Protein AF-A0A0M3IHF4-F1 (afdb_monomer_lite)

Sequence (79 aa):
MHEKNGDDSNMEPTCSESFPRIDAQNTHWIRLFVEYMLKNKPCILSASITNTWPSRQKWAKRTNNSEEINLDLISNKYG

Foldseek 3Di:
DDDDPPPPPPPPPPPPDDAAEDAPVPDDPVCCCVVPVVVVGDHHYDCVVCPPPPVLCQQWPDDPDDTHGPVVSCVVPPD

pLDDT: mean 80.03, std 16.29, range [43.09, 97.44]

Secondary structure (DSSP, 8-state):
-----------------PPPEE-TTTS-HHHHIIIIITTT---EE-GGGGTT-HHHHHHEEEETTEEEE-HHHHHHHH-

Radius of gyration: 22.5 Å; chains: 1; bounding box: 71×32×38 Å

Structure (mmCIF, N/CA/C/O backbone):
data_AF-A0A0M3IHF4-F1
#
_entry.id   AF-A0A0M3IHF4-F1
#
loop_
_atom_site.group_PDB
_atom_site.id
_atom_site.type_symbol
_atom_site.label_atom_id
_atom_site.label_alt_id
_atom_site.label_comp_id
_atom_site.label_asym_id
_atom_site.label_entity_id
_atom_site.label_seq_id
_atom_site.pdbx_PDB_ins_code
_atom_site.Cartn_x
_atom_site.Cartn_y
_atom_site.Cartn_z
_atom_site.occupancy
_atom_site.B_iso_or_equiv
_atom_site.auth_seq_id
_atom_site.auth_comp_id
_atom_site.auth_asym_id
_atom_site.auth_atom_id
_atom_site.pdbx_PDB_model_num
ATOM 1 N N . MET A 1 1 ? -58.413 -17.663 -6.366 1.00 43.09 1 MET A N 1
ATOM 2 C CA . MET A 1 1 ? -57.103 -18.278 -6.654 1.00 43.09 1 MET A CA 1
ATOM 3 C C . MET A 1 1 ? -56.051 -17.257 -6.274 1.00 43.09 1 MET A C 1
ATOM 5 O O . MET A 1 1 ? -56.182 -16.105 -6.657 1.00 43.09 1 MET A O 1
ATOM 9 N N . HIS A 1 2 ? -55.158 -17.646 -5.369 1.00 43.16 2 HIS A N 1
ATOM 10 C CA . HIS A 1 2 ? -54.051 -16.834 -4.874 1.00 43.16 2 HIS A CA 1
ATOM 11 C C . HIS A 1 2 ? -52.929 -16.858 -5.913 1.00 43.16 2 HIS A C 1
ATOM 13 O O . HIS A 1 2 ? -52.429 -17.941 -6.197 1.00 43.16 2 HIS A O 1
ATOM 19 N N . GLU A 1 3 ? -52.483 -15.701 -6.390 1.00 43.94 3 GLU A N 1
ATOM 20 C CA . GLU A 1 3 ? -51.145 -15.559 -6.968 1.00 43.94 3 GLU A CA 1
ATOM 21 C C . GLU A 1 3 ? -50.422 -14.462 -6.189 1.00 43.94 3 GLU A C 1
ATOM 23 O O . GLU A 1 3 ? -50.745 -13.276 -6.258 1.00 43.94 3 GLU A O 1
ATOM 28 N N . LYS A 1 4 ? -49.505 -14.913 -5.329 1.00 46.72 4 LYS A N 1
ATOM 29 C CA . LYS A 1 4 ? -48.534 -14.075 -4.637 1.00 46.72 4 LYS A CA 1
ATOM 30 C C . LYS A 1 4 ? -47.466 -13.699 -5.660 1.00 46.72 4 LYS A C 1
ATOM 32 O O . LYS A 1 4 ? -46.659 -14.550 -6.018 1.00 46.72 4 LYS A O 1
ATOM 37 N N . ASN A 1 5 ? -47.429 -12.438 -6.073 1.00 45.12 5 ASN A N 1
ATOM 38 C CA . ASN A 1 5 ? -46.240 -11.882 -6.706 1.00 45.12 5 ASN A CA 1
ATOM 39 C C . ASN A 1 5 ? -45.240 -11.568 -5.590 1.00 45.12 5 ASN A C 1
ATOM 41 O O . ASN A 1 5 ? -45.346 -10.549 -4.910 1.00 45.12 5 ASN A O 1
ATOM 45 N N . GLY A 1 6 ? -44.351 -12.529 -5.336 1.00 45.00 6 GLY A N 1
ATOM 46 C CA . GLY A 1 6 ? -43.140 -12.316 -4.559 1.00 45.00 6 GLY A CA 1
ATOM 47 C C . GLY A 1 6 ? -42.205 -11.446 -5.381 1.00 45.00 6 GLY A C 1
ATOM 48 O O . GLY A 1 6 ? -41.607 -11.917 -6.342 1.00 45.00 6 GLY A O 1
ATOM 49 N N . ASP A 1 7 ? -42.145 -10.170 -5.025 1.00 50.84 7 ASP A N 1
ATOM 50 C CA . ASP A 1 7 ? -41.108 -9.262 -5.491 1.00 50.84 7 ASP A CA 1
ATOM 51 C C . ASP A 1 7 ? -39.853 -9.603 -4.671 1.00 50.84 7 ASP A C 1
ATOM 53 O O . ASP A 1 7 ? -39.649 -9.094 -3.566 1.00 50.84 7 ASP A O 1
ATOM 57 N N . ASP A 1 8 ? -39.088 -10.589 -5.152 1.00 51.72 8 ASP A N 1
ATOM 58 C CA . ASP A 1 8 ? -37.753 -10.899 -4.643 1.00 51.72 8 ASP A CA 1
ATOM 59 C C . ASP A 1 8 ? -36.862 -9.700 -4.965 1.00 51.72 8 ASP A C 1
ATOM 61 O O . ASP A 1 8 ? -36.274 -9.575 -6.044 1.00 51.72 8 ASP A O 1
ATOM 65 N N . SER A 1 9 ? -36.787 -8.783 -4.006 1.00 55.53 9 SER A N 1
ATOM 66 C CA . SER A 1 9 ? -35.780 -7.743 -3.955 1.00 55.53 9 SER A CA 1
ATOM 67 C C . SER A 1 9 ? -34.403 -8.401 -3.855 1.00 55.53 9 SER A C 1
ATOM 69 O O . SER A 1 9 ? -33.844 -8.589 -2.776 1.00 55.53 9 SER A O 1
ATOM 71 N N . ASN A 1 10 ? -33.828 -8.722 -5.016 1.00 54.53 10 ASN A N 1
ATOM 72 C CA . ASN A 1 10 ? -32.393 -8.902 -5.201 1.00 54.53 10 ASN A CA 1
ATOM 73 C C . ASN A 1 10 ? -31.700 -7.569 -4.874 1.00 54.53 10 ASN A C 1
ATOM 75 O O . ASN A 1 10 ? -31.297 -6.806 -5.751 1.00 54.53 10 ASN A O 1
ATOM 79 N N . MET A 1 11 ? -31.586 -7.263 -3.582 1.00 55.12 11 MET A N 1
ATOM 80 C CA . MET A 1 11 ? -30.572 -6.358 -3.069 1.00 55.12 11 MET A CA 1
ATOM 81 C C . MET A 1 11 ? -29.241 -7.089 -3.223 1.00 55.12 11 MET A C 1
ATOM 83 O O . MET A 1 11 ? -28.768 -7.764 -2.311 1.00 55.12 11 MET A O 1
ATOM 87 N N . GLU A 1 12 ? -28.652 -6.971 -4.414 1.00 60.31 12 GLU A N 1
ATOM 88 C CA . GLU A 1 12 ? -27.207 -7.104 -4.577 1.00 60.31 12 GLU A CA 1
ATOM 89 C C . GLU A 1 12 ? -26.563 -6.297 -3.439 1.00 60.31 12 GLU A C 1
ATOM 91 O O . GLU A 1 12 ? -26.875 -5.106 -3.299 1.00 60.31 12 GLU A O 1
ATOM 96 N N . PRO A 1 13 ? -25.738 -6.909 -2.571 1.00 57.94 13 PRO A N 1
ATOM 97 C CA . PRO A 1 13 ? -25.086 -6.173 -1.508 1.00 57.94 13 PRO A CA 1
ATOM 98 C C . PRO A 1 13 ? -24.191 -5.125 -2.163 1.00 57.94 13 PRO A C 1
ATOM 100 O O . PRO A 1 13 ? -23.112 -5.427 -2.674 1.00 57.94 13 PRO A O 1
ATOM 103 N N . THR A 1 14 ? -24.645 -3.874 -2.172 1.00 54.09 14 THR A N 1
ATOM 104 C CA . THR A 1 14 ? -23.823 -2.752 -2.598 1.00 54.09 14 THR A CA 1
ATOM 105 C C . THR A 1 14 ? -22.695 -2.649 -1.587 1.00 54.09 14 THR A C 1
ATOM 107 O O . THR A 1 14 ? -22.884 -2.151 -0.478 1.00 54.09 14 THR A O 1
ATOM 110 N N . CYS A 1 15 ? -21.528 -3.179 -1.946 1.00 54.75 15 CYS A N 1
ATOM 111 C CA . CYS A 1 15 ? -20.303 -3.069 -1.170 1.00 54.75 15 CYS A CA 1
ATOM 112 C C . CYS A 1 15 ? -19.825 -1.610 -1.244 1.00 54.75 15 CYS A C 1
ATOM 114 O O . CYS A 1 15 ? -18.917 -1.259 -1.992 1.00 54.75 15 CYS A O 1
ATOM 116 N N . SER A 1 16 ? -20.527 -0.723 -0.541 1.00 65.25 16 SER A N 1
ATOM 117 C CA . SER A 1 16 ? -20.251 0.713 -0.482 1.00 65.25 16 SER A CA 1
ATOM 118 C C . SER A 1 16 ? -19.364 1.082 0.708 1.00 65.25 16 SER A C 1
ATOM 120 O O . SER A 1 16 ? -19.205 2.264 1.016 1.00 65.25 16 SER A O 1
ATOM 122 N N . GLU A 1 17 ? -18.783 0.100 1.402 1.00 64.38 17 GLU A N 1
ATOM 123 C CA . GLU A 1 17 ? -17.797 0.370 2.443 1.00 64.38 17 GLU A CA 1
ATOM 124 C C . GLU A 1 17 ? -16.459 0.746 1.806 1.00 64.38 17 GLU A C 1
ATOM 126 O O . GLU A 1 17 ? -15.642 -0.088 1.421 1.00 64.38 17 GLU A O 1
ATOM 131 N N . SER A 1 18 ? -16.234 2.054 1.692 1.00 81.81 18 SER A N 1
ATOM 132 C CA . SER A 1 18 ? -14.909 2.580 1.381 1.00 81.81 18 SER A CA 1
ATOM 133 C C . SER A 1 18 ? -14.006 2.473 2.612 1.00 81.81 18 SER A C 1
ATOM 135 O O . SER A 1 18 ? -14.318 2.986 3.690 1.00 81.81 18 SER A O 1
ATOM 137 N N . PHE A 1 19 ? -12.866 1.796 2.468 1.00 90.38 19 PHE A N 1
ATOM 138 C CA . PHE A 1 19 ? -11.868 1.749 3.532 1.00 90.38 19 PHE A CA 1
ATOM 139 C C . PHE A 1 19 ? -11.188 3.113 3.700 1.00 90.38 19 PHE A C 1
ATOM 141 O O . PHE A 1 19 ? -10.882 3.781 2.706 1.00 90.38 19 PHE A O 1
ATOM 148 N N . PRO A 1 20 ? -10.888 3.527 4.943 1.00 92.44 20 PRO A N 1
ATOM 149 C CA . PRO A 1 20 ? -10.205 4.784 5.193 1.00 92.44 20 PRO A CA 1
ATOM 150 C C . PRO A 1 20 ? -8.822 4.773 4.544 1.00 92.44 20 PRO A C 1
ATOM 152 O O . PRO A 1 20 ? -8.029 3.851 4.752 1.00 92.44 20 PRO A O 1
ATOM 155 N N . ARG A 1 21 ? -8.532 5.822 3.771 1.00 93.69 21 ARG A N 1
ATOM 156 C CA . ARG A 1 21 ? -7.224 6.033 3.157 1.00 93.69 21 ARG A CA 1
ATOM 157 C C . ARG A 1 21 ? -6.347 6.878 4.073 1.00 93.69 21 ARG A C 1
ATOM 159 O O . ARG A 1 21 ? -6.763 7.955 4.489 1.00 93.69 21 ARG A O 1
ATOM 166 N N . ILE A 1 22 ? -5.140 6.409 4.373 1.00 93.94 22 ILE A N 1
ATOM 167 C CA . ILE A 1 22 ? -4.255 7.035 5.356 1.00 93.94 22 ILE A CA 1
ATOM 168 C C . ILE A 1 22 ? -2.893 7.318 4.744 1.00 93.94 22 ILE A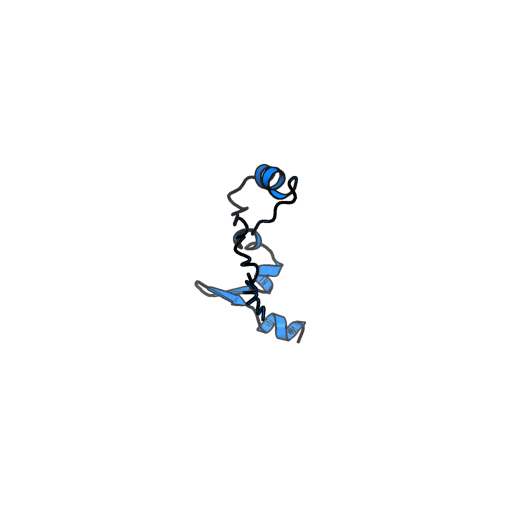 C 1
ATOM 170 O O . ILE A 1 22 ? -2.256 6.438 4.165 1.00 93.94 22 ILE A O 1
ATOM 174 N N . ASP A 1 23 ? -2.403 8.535 4.945 1.00 92.62 23 ASP A N 1
ATOM 175 C CA . ASP A 1 23 ? -1.012 8.854 4.672 1.00 92.62 23 ASP A CA 1
ATOM 176 C C . ASP A 1 23 ? -0.134 8.511 5.878 1.00 92.62 23 ASP A C 1
ATOM 178 O O . ASP A 1 23 ? -0.065 9.248 6.865 1.00 92.62 23 ASP A O 1
ATOM 182 N N . ALA A 1 24 ? 0.533 7.362 5.800 1.00 90.50 24 ALA A N 1
ATOM 183 C CA . ALA A 1 24 ? 1.402 6.876 6.863 1.00 90.50 24 ALA A CA 1
ATOM 184 C C . ALA A 1 24 ? 2.657 7.736 7.064 1.00 90.50 24 ALA A C 1
ATOM 186 O O . ALA A 1 24 ? 3.236 7.693 8.143 1.00 90.50 24 ALA A O 1
ATOM 187 N N . GLN A 1 25 ? 3.076 8.527 6.068 1.00 89.44 25 GLN A N 1
ATOM 188 C CA . GLN A 1 25 ? 4.237 9.411 6.225 1.00 89.44 25 GLN A CA 1
ATOM 189 C C . GLN A 1 25 ? 3.925 10.608 7.128 1.00 89.44 25 GLN A C 1
ATOM 191 O O . GLN A 1 25 ? 4.794 11.073 7.859 1.00 89.44 25 GLN A O 1
ATOM 196 N N . ASN A 1 26 ? 2.670 11.059 7.114 1.00 91.19 26 ASN A N 1
ATOM 197 C CA . ASN A 1 26 ? 2.184 12.183 7.912 1.00 91.19 26 ASN A CA 1
ATOM 198 C C . ASN A 1 26 ? 1.445 11.744 9.189 1.00 91.19 26 ASN A C 1
ATOM 200 O O . ASN A 1 26 ? 0.990 12.581 9.967 1.00 91.19 26 ASN A O 1
ATOM 204 N N . THR A 1 27 ? 1.319 10.434 9.427 1.00 92.56 27 THR A N 1
ATOM 205 C CA . THR A 1 27 ? 0.631 9.882 10.599 1.00 92.56 27 THR A CA 1
ATOM 206 C C . THR A 1 27 ? 1.626 9.201 11.527 1.00 92.56 27 THR A C 1
ATOM 208 O O . THR A 1 27 ? 2.336 8.283 11.129 1.00 92.56 27 THR A O 1
ATOM 211 N N . HIS A 1 28 ? 1.640 9.597 12.801 1.00 95.00 28 HIS A N 1
ATOM 212 C CA . HIS A 1 28 ? 2.484 8.950 13.803 1.00 95.00 28 HIS A CA 1
ATOM 213 C C . HIS A 1 28 ? 2.141 7.454 13.944 1.00 95.00 28 HIS A C 1
ATOM 215 O O . HIS A 1 28 ? 0.969 7.090 14.080 1.00 95.00 28 HIS 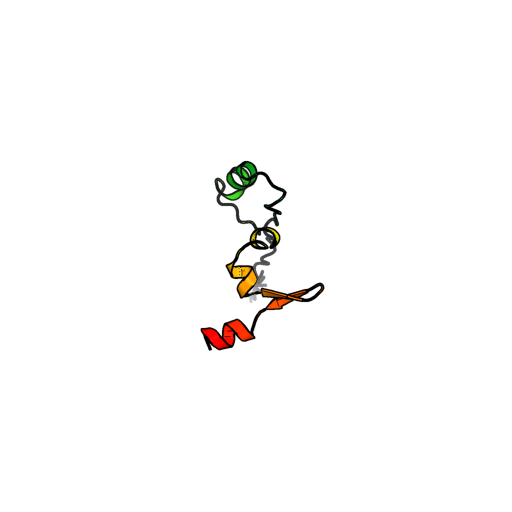A O 1
ATOM 221 N N . TRP A 1 29 ? 3.157 6.587 13.978 1.00 93.25 29 TRP A N 1
ATOM 222 C CA . TRP A 1 29 ? 2.988 5.128 13.932 1.00 93.25 29 TRP A CA 1
ATOM 223 C C . TRP A 1 29 ? 2.095 4.572 15.056 1.00 93.25 29 TRP A C 1
ATOM 225 O O . TRP A 1 29 ? 1.273 3.694 14.805 1.00 93.25 29 TRP A O 1
ATOM 235 N N . ILE A 1 30 ? 2.184 5.129 16.273 1.00 97.19 30 ILE A N 1
ATOM 236 C CA . ILE A 1 30 ? 1.327 4.729 17.410 1.00 97.19 30 ILE A CA 1
ATOM 237 C C . ILE A 1 30 ? -0.153 4.917 17.070 1.00 97.19 30 ILE A C 1
ATOM 239 O O . ILE A 1 30 ? -0.977 4.068 17.397 1.00 97.19 30 ILE A O 1
ATOM 243 N N . ARG A 1 31 ? -0.502 6.007 16.375 1.00 95.25 31 ARG A N 1
ATOM 244 C CA . ARG A 1 31 ? -1.890 6.295 16.009 1.00 95.25 31 ARG A CA 1
ATOM 245 C C . ARG A 1 31 ? -2.410 5.279 14.997 1.00 95.25 31 ARG A C 1
ATOM 247 O O . ARG A 1 31 ? -3.532 4.815 15.146 1.00 95.25 31 ARG A O 1
ATOM 254 N N . LEU A 1 32 ? -1.587 4.888 14.021 1.00 94.31 32 LEU A N 1
ATOM 255 C CA . LEU A 1 32 ? -1.924 3.812 13.080 1.00 94.31 32 LEU A CA 1
ATOM 256 C C . LEU A 1 32 ? -2.137 2.480 13.808 1.00 94.31 32 LEU A C 1
ATOM 258 O O . LEU A 1 32 ? -3.113 1.775 13.554 1.00 94.31 32 LEU A O 1
ATOM 262 N N . PHE A 1 33 ? -1.240 2.154 14.737 1.00 95.56 33 PHE A N 1
ATOM 263 C CA . PHE A 1 33 ? -1.288 0.908 15.490 1.00 95.56 33 PHE A CA 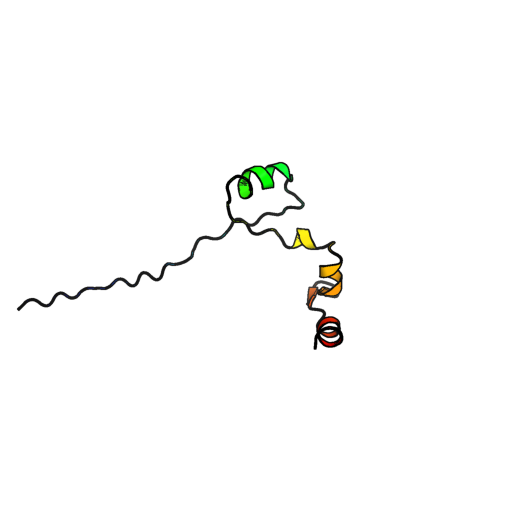1
ATOM 264 C C . PHE A 1 33 ? -2.550 0.807 16.359 1.00 95.56 33 PHE A C 1
ATOM 266 O O . PHE A 1 33 ? -3.266 -0.189 16.293 1.00 95.56 33 PHE A O 1
ATOM 273 N N . VAL A 1 34 ? -2.867 1.857 17.119 1.00 97.44 34 VAL A N 1
ATOM 274 C CA . VAL A 1 34 ? -4.036 1.879 18.011 1.00 97.44 34 VAL A CA 1
ATOM 275 C C . VAL A 1 34 ? -5.351 1.931 17.233 1.00 97.44 34 VAL A C 1
ATOM 277 O O . VAL A 1 34 ? -6.300 1.240 17.596 1.00 97.44 34 VAL A O 1
ATOM 280 N N . GLU A 1 35 ? -5.435 2.736 16.171 1.00 95.00 35 GLU A N 1
ATOM 281 C CA . GLU A 1 35 ? -6.700 2.942 15.456 1.00 95.00 35 GLU A CA 1
ATOM 282 C C . GLU A 1 35 ? -7.061 1.816 14.487 1.00 95.00 35 GLU A C 1
ATOM 284 O O . GLU A 1 35 ? -8.248 1.574 14.263 1.00 95.00 35 GLU A O 1
ATOM 289 N N . TYR A 1 36 ? -6.067 1.126 13.925 1.00 95.38 36 TYR A N 1
ATOM 290 C CA . TYR A 1 36 ? -6.303 0.145 12.865 1.00 95.38 36 TYR A CA 1
ATOM 291 C C . TYR A 1 36 ? -5.850 -1.256 13.250 1.00 95.38 36 TYR A C 1
ATOM 293 O O . TYR A 1 36 ? -6.645 -2.188 13.165 1.00 95.38 36 TYR A O 1
ATOM 301 N N . MET A 1 37 ? -4.617 -1.410 13.738 1.00 94.56 37 MET A N 1
ATOM 302 C CA . MET A 1 37 ? -4.060 -2.740 14.009 1.00 94.56 37 MET A CA 1
ATOM 303 C C . MET A 1 37 ? -4.708 -3.391 15.234 1.00 94.56 37 MET A C 1
ATOM 305 O O . MET A 1 37 ? -5.239 -4.489 15.130 1.00 94.56 37 MET A O 1
ATOM 309 N N . LEU A 1 38 ? -4.745 -2.701 16.381 1.00 97.44 38 LEU A N 1
ATOM 310 C CA . LEU A 1 38 ? -5.344 -3.251 17.607 1.00 97.44 38 LEU A CA 1
ATOM 311 C C . LEU A 1 38 ? -6.851 -3.495 17.484 1.00 97.44 38 LEU A C 1
ATOM 313 O O . LEU A 1 38 ? -7.390 -4.381 18.141 1.00 97.44 38 LEU A O 1
ATOM 317 N N . LYS A 1 39 ? -7.532 -2.708 16.647 1.00 96.62 39 LYS A N 1
ATOM 318 C CA . LYS A 1 39 ? -8.976 -2.823 16.406 1.00 96.62 39 LYS A CA 1
ATOM 319 C C . LYS A 1 39 ? -9.312 -3.776 15.252 1.00 96.62 39 LYS A C 1
ATOM 321 O O . LYS A 1 39 ? -10.490 -3.917 14.941 1.00 96.62 39 LYS A O 1
ATOM 326 N N . ASN A 1 40 ? -8.313 -4.388 14.602 1.00 95.19 40 ASN A N 1
ATOM 327 C CA . ASN A 1 40 ? -8.470 -5.180 13.374 1.00 95.19 40 ASN A CA 1
ATOM 328 C C . ASN A 1 40 ? -9.315 -4.468 12.299 1.00 95.19 40 ASN A C 1
ATOM 330 O O . ASN A 1 40 ? -10.115 -5.087 11.598 1.00 95.19 40 ASN A O 1
ATOM 334 N N . LYS A 1 41 ? -9.158 -3.145 12.180 1.00 94.81 41 LYS A N 1
ATOM 335 C CA . LYS A 1 41 ? -9.922 -2.322 11.245 1.00 94.81 41 LYS A CA 1
ATOM 336 C C . LYS A 1 41 ? -9.158 -2.183 9.923 1.00 94.81 41 LYS A C 1
ATOM 338 O O . LYS A 1 41 ? -8.018 -1.712 9.940 1.00 94.81 41 LYS A O 1
ATOM 343 N N . PRO A 1 42 ? -9.771 -2.516 8.773 1.00 94.38 42 PRO A N 1
ATOM 344 C CA . PRO A 1 42 ? -9.122 -2.366 7.477 1.00 94.38 42 PRO A CA 1
ATOM 345 C C . PRO A 1 42 ? -8.870 -0.891 7.135 1.00 94.38 42 PRO A C 1
ATOM 347 O O . PRO A 1 42 ? -9.654 -0.000 7.476 1.00 94.38 42 PRO A O 1
ATOM 350 N N . CYS A 1 43 ? -7.762 -0.635 6.443 1.00 93.94 43 CYS A N 1
ATOM 351 C CA . CYS A 1 43 ? -7.411 0.675 5.902 1.00 93.94 43 CYS A CA 1
ATOM 352 C C . CYS A 1 43 ? -6.564 0.539 4.632 1.00 93.94 43 CYS A C 1
ATOM 354 O O . CYS A 1 43 ? -5.929 -0.489 4.399 1.00 93.94 43 CYS A O 1
ATOM 356 N N . ILE A 1 44 ? -6.544 1.594 3.819 1.00 94.31 44 ILE A N 1
ATOM 357 C CA . ILE A 1 44 ? -5.693 1.709 2.632 1.00 94.31 44 ILE A CA 1
ATOM 358 C C . ILE A 1 44 ? -4.576 2.697 2.949 1.00 94.31 44 ILE A C 1
ATOM 360 O O . ILE A 1 44 ? -4.837 3.860 3.249 1.00 94.31 44 ILE A O 1
ATOM 364 N N . LEU A 1 45 ? -3.320 2.277 2.840 1.00 93.88 45 LEU A N 1
ATOM 365 C CA . LEU A 1 45 ? -2.193 3.198 2.972 1.00 93.88 45 LEU A CA 1
ATOM 366 C C . LEU A 1 45 ? -1.923 3.901 1.638 1.00 93.88 45 LEU A C 1
ATOM 368 O O . LEU A 1 45 ? -1.977 3.296 0.566 1.00 93.88 45 LEU A O 1
ATOM 372 N N . SER A 1 46 ? -1.628 5.196 1.693 1.00 92.12 46 SER A N 1
ATOM 373 C CA . SER A 1 46 ? -1.186 5.961 0.530 1.00 92.12 46 SER A CA 1
ATOM 374 C C . SER A 1 46 ? 0.092 5.361 -0.059 1.00 92.12 46 SER A C 1
ATOM 376 O O . SER A 1 46 ? 1.003 4.974 0.671 1.00 92.12 46 SER A O 1
ATOM 378 N N . ALA A 1 47 ? 0.190 5.342 -1.393 1.00 88.25 47 ALA A N 1
ATOM 379 C CA . ALA A 1 47 ? 1.335 4.768 -2.108 1.00 88.25 47 ALA A CA 1
ATOM 380 C C . ALA A 1 47 ? 2.679 5.423 -1.732 1.00 88.25 47 ALA A C 1
ATOM 382 O O . ALA A 1 47 ? 3.727 4.785 -1.872 1.00 88.25 47 ALA A O 1
ATOM 383 N N . SER A 1 48 ? 2.635 6.648 -1.186 1.00 87.38 48 SER A N 1
ATOM 384 C CA . SER A 1 48 ? 3.778 7.382 -0.636 1.00 87.38 48 SER A CA 1
ATOM 385 C C . SER A 1 48 ? 4.647 6.524 0.283 1.00 87.38 48 SER A C 1
ATOM 387 O O . SER A 1 48 ? 5.871 6.594 0.187 1.00 87.38 48 SER A O 1
ATOM 389 N N . ILE A 1 49 ? 4.042 5.646 1.095 1.00 90.12 49 ILE A N 1
ATOM 390 C CA . ILE A 1 49 ? 4.760 4.771 2.036 1.00 90.12 49 ILE A CA 1
ATOM 391 C C . ILE A 1 49 ? 5.797 3.866 1.357 1.00 90.12 49 ILE A C 1
ATOM 393 O O . ILE A 1 49 ? 6.811 3.523 1.959 1.00 90.12 49 ILE A O 1
ATOM 397 N N . THR A 1 50 ? 5.572 3.514 0.091 1.00 89.94 50 THR A N 1
ATOM 398 C CA . THR A 1 50 ? 6.441 2.607 -0.668 1.00 89.94 50 THR A CA 1
ATOM 399 C C . THR A 1 50 ? 7.436 3.331 -1.578 1.00 89.94 50 THR A C 1
ATOM 401 O O . THR A 1 50 ? 8.279 2.677 -2.184 1.00 89.94 50 THR A O 1
ATOM 404 N N . ASN A 1 51 ? 7.398 4.670 -1.659 1.00 85.44 51 ASN A N 1
ATOM 405 C CA . ASN A 1 51 ? 8.199 5.462 -2.608 1.00 85.44 51 ASN A CA 1
ATOM 406 C C . ASN A 1 51 ? 9.713 5.208 -2.519 1.00 85.44 51 ASN A C 1
ATOM 408 O O . ASN A 1 51 ? 10.422 5.328 -3.517 1.00 85.44 51 ASN A O 1
ATOM 412 N N . THR A 1 52 ? 10.217 4.899 -1.327 1.00 85.56 52 THR A N 1
ATOM 413 C CA . THR A 1 52 ? 11.647 4.678 -1.067 1.00 85.56 52 THR A CA 1
ATOM 414 C C . THR A 1 52 ? 12.038 3.202 -1.078 1.00 85.56 52 THR A C 1
ATOM 416 O O . THR A 1 52 ? 13.203 2.879 -0.863 1.00 85.56 52 THR A O 1
ATOM 419 N N . TRP A 1 53 ? 11.093 2.288 -1.320 1.00 89.44 53 TRP A N 1
ATOM 420 C CA . TRP A 1 53 ? 11.371 0.857 -1.272 1.00 89.44 53 TRP A CA 1
ATOM 421 C C . TRP A 1 53 ? 12.216 0.433 -2.481 1.00 89.44 53 TRP A C 1
ATOM 423 O O . TRP A 1 53 ? 11.817 0.689 -3.622 1.00 89.44 53 TRP A O 1
ATOM 433 N N . PRO A 1 54 ? 13.338 -0.286 -2.277 1.00 87.38 54 PRO A N 1
ATOM 434 C CA . PRO A 1 54 ? 14.181 -0.745 -3.383 1.00 87.38 54 PRO A CA 1
ATOM 435 C C . PRO A 1 54 ? 13.445 -1.636 -4.391 1.00 87.38 54 PRO A C 1
ATOM 437 O O . PRO A 1 54 ? 13.779 -1.648 -5.572 1.00 87.38 54 PRO A O 1
ATOM 440 N N . SER A 1 55 ? 12.442 -2.395 -3.943 1.00 86.44 55 SER A N 1
ATOM 441 C CA . SER A 1 55 ? 11.584 -3.206 -4.815 1.00 86.44 55 SER A CA 1
ATOM 442 C C . SER A 1 55 ? 10.751 -2.338 -5.755 1.00 86.44 55 SER A C 1
ATOM 444 O O . SER A 1 55 ? 10.724 -2.590 -6.958 1.00 86.44 55 SER A O 1
ATOM 446 N N . ARG A 1 56 ? 10.141 -1.271 -5.231 1.00 86.31 56 ARG A N 1
ATOM 447 C CA . ARG A 1 56 ? 9.339 -0.338 -6.025 1.00 86.31 56 ARG A CA 1
ATOM 448 C C . ARG A 1 56 ? 10.173 0.354 -7.092 1.00 86.31 56 ARG A C 1
ATOM 450 O O . ARG A 1 56 ? 9.747 0.403 -8.232 1.00 86.31 56 ARG A O 1
ATOM 457 N N . GLN A 1 57 ? 11.391 0.780 -6.764 1.00 81.38 57 GLN A N 1
ATOM 458 C CA . GLN A 1 57 ? 12.308 1.397 -7.733 1.00 81.38 57 GLN A CA 1
ATOM 459 C C . GLN A 1 57 ? 12.740 0.451 -8.863 1.00 81.38 57 GLN A C 1
ATOM 461 O O . GLN A 1 57 ? 13.111 0.899 -9.943 1.00 81.38 57 GLN A O 1
ATOM 466 N N . LYS A 1 58 ? 12.722 -0.866 -8.624 1.00 84.06 58 LYS A N 1
ATOM 467 C CA . LYS A 1 58 ? 13.016 -1.863 -9.660 1.00 84.06 58 LYS A CA 1
ATOM 468 C C . LYS A 1 58 ? 11.815 -2.073 -10.573 1.00 84.06 58 LYS A C 1
ATOM 470 O O . LYS A 1 58 ? 11.974 -2.138 -11.788 1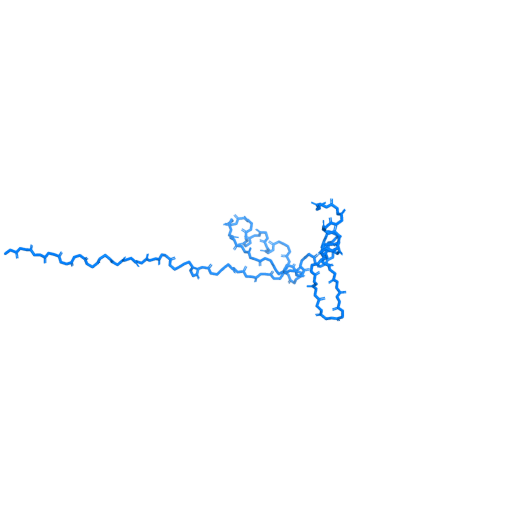.00 84.06 58 LYS A O 1
ATOM 475 N N . TRP A 1 59 ? 10.633 -2.205 -9.981 1.00 85.75 59 TRP A N 1
ATOM 476 C CA . TRP A 1 59 ? 9.409 -2.566 -10.697 1.00 85.75 59 TRP A CA 1
ATOM 477 C C . TRP A 1 59 ? 8.682 -1.373 -11.306 1.00 85.75 59 TRP A C 1
ATOM 479 O O . TRP A 1 59 ? 7.882 -1.563 -12.215 1.00 85.75 59 TRP A O 1
ATOM 489 N N . ALA A 1 60 ? 8.971 -0.163 -10.838 1.00 84.62 60 ALA A N 1
ATOM 490 C CA . ALA A 1 60 ? 8.394 1.072 -11.324 1.00 84.62 60 ALA A CA 1
ATOM 491 C C . ALA A 1 60 ? 9.505 2.030 -11.779 1.00 84.62 60 ALA A C 1
ATOM 493 O O . ALA A 1 60 ? 10.428 2.352 -11.029 1.00 84.62 60 ALA A O 1
ATOM 494 N N . LYS A 1 61 ? 9.425 2.471 -1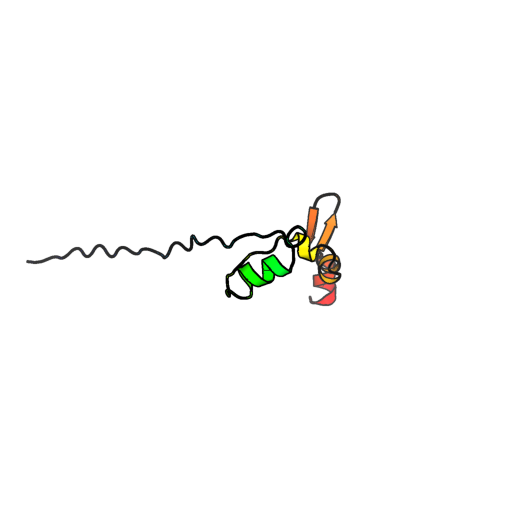3.033 1.00 80.12 61 LYS A N 1
ATOM 495 C CA . LYS A 1 61 ? 10.312 3.446 -13.661 1.00 80.12 61 LYS A CA 1
ATOM 496 C C . LYS A 1 61 ? 9.689 4.831 -13.512 1.00 80.12 61 LYS A C 1
ATOM 498 O O . LYS A 1 61 ? 8.554 5.055 -13.918 1.00 80.12 61 LYS A O 1
ATOM 503 N N . ARG A 1 62 ? 10.434 5.775 -12.937 1.00 73.12 62 ARG A N 1
ATOM 504 C CA . ARG A 1 62 ? 10.005 7.175 -12.834 1.00 73.12 62 ARG A CA 1
ATOM 505 C C . ARG A 1 62 ? 10.432 7.926 -14.101 1.00 73.12 62 ARG A C 1
ATOM 507 O O . ARG A 1 62 ? 11.628 8.078 -14.337 1.00 73.12 62 ARG 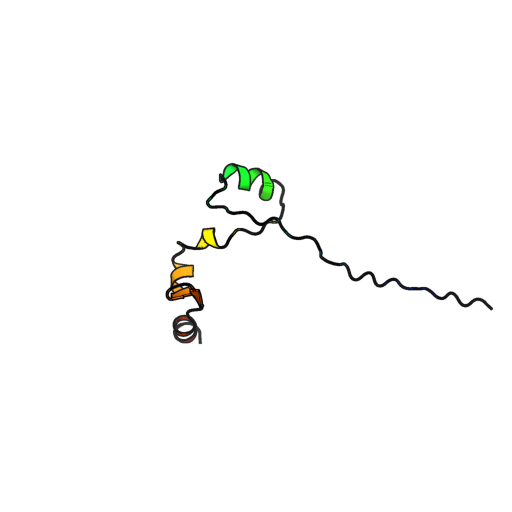A O 1
ATOM 514 N N . THR A 1 63 ? 9.480 8.389 -14.905 1.00 73.88 63 THR A N 1
ATOM 515 C CA . THR A 1 63 ? 9.702 9.152 -16.145 1.00 73.88 63 THR A CA 1
ATOM 516 C C . THR A 1 63 ? 9.094 10.540 -15.992 1.00 73.88 63 THR A C 1
ATOM 518 O O . THR A 1 63 ? 7.884 10.657 -15.958 1.00 73.88 63 THR A O 1
ATOM 521 N N . ASN A 1 64 ? 9.926 11.587 -15.898 1.00 64.75 64 ASN A N 1
ATOM 522 C CA . ASN A 1 64 ? 9.613 13.032 -15.854 1.00 64.75 64 ASN A CA 1
ATOM 523 C C . ASN A 1 64 ? 8.466 13.523 -14.930 1.00 64.75 64 ASN A C 1
ATOM 525 O O . ASN A 1 64 ? 8.740 14.399 -14.126 1.00 64.75 64 ASN A O 1
ATOM 529 N N . ASN A 1 65 ? 7.241 12.986 -14.996 1.00 66.75 65 ASN A N 1
ATOM 530 C CA . ASN A 1 65 ? 6.098 13.249 -14.105 1.00 66.75 65 ASN A CA 1
ATOM 531 C C . ASN A 1 65 ? 5.179 12.025 -13.857 1.00 66.75 65 ASN A C 1
ATOM 533 O O . ASN A 1 65 ? 4.168 12.155 -13.167 1.00 66.75 65 ASN A O 1
ATOM 537 N N . SER A 1 66 ? 5.499 10.847 -14.395 1.00 72.06 66 SER A N 1
ATOM 538 C CA . SER A 1 66 ? 4.736 9.609 -14.220 1.00 72.06 66 SER A CA 1
ATOM 539 C C . SER A 1 66 ? 5.608 8.490 -13.650 1.00 72.06 66 SER A C 1
ATOM 541 O O . SER A 1 66 ? 6.842 8.527 -13.665 1.00 72.06 66 SER A O 1
ATOM 543 N N . GLU A 1 67 ? 4.941 7.500 -13.070 1.00 78.12 67 GLU A N 1
ATOM 544 C CA . GLU A 1 67 ? 5.555 6.269 -12.600 1.00 78.12 67 GLU A CA 1
ATOM 545 C C . GLU A 1 67 ? 4.933 5.120 -13.393 1.00 78.12 67 GLU A C 1
ATOM 547 O O . GLU A 1 67 ? 3.736 4.856 -13.291 1.00 78.12 67 GLU A O 1
ATOM 552 N N . GLU A 1 68 ? 5.742 4.498 -14.241 1.00 83.75 68 GLU A N 1
ATOM 553 C CA . GLU A 1 68 ? 5.335 3.446 -15.170 1.00 83.75 68 GLU A CA 1
ATOM 554 C C . GLU A 1 68 ? 5.899 2.105 -14.719 1.00 83.75 68 GLU A C 1
ATOM 556 O O . GLU A 1 68 ? 6.951 2.033 -14.088 1.00 83.75 68 GLU A O 1
ATOM 561 N N . ILE A 1 69 ? 5.217 1.013 -15.045 1.00 85.56 69 ILE A N 1
ATOM 562 C CA . ILE A 1 69 ? 5.715 -0.327 -14.733 1.00 85.56 69 ILE A CA 1
ATOM 563 C C . ILE A 1 69 ? 6.950 -0.605 -15.599 1.00 85.56 69 ILE A C 1
ATOM 565 O O . ILE A 1 69 ? 6.938 -0.398 -16.810 1.00 85.56 69 ILE A O 1
ATOM 569 N N . ASN A 1 70 ? 8.021 -1.109 -14.987 1.00 85.38 70 ASN A N 1
ATOM 570 C CA . ASN A 1 70 ? 9.235 -1.517 -15.685 1.00 85.38 70 ASN A CA 1
ATOM 571 C C . ASN A 1 70 ? 9.042 -2.898 -16.332 1.00 85.38 70 ASN A C 1
ATOM 573 O O . ASN A 1 70 ? 9.526 -3.915 -15.828 1.00 85.38 70 ASN A O 1
ATOM 577 N N . LEU A 1 71 ? 8.291 -2.923 -17.434 1.00 84.31 71 LEU A N 1
ATOM 578 C CA . LEU A 1 71 ? 7.976 -4.148 -18.171 1.00 84.31 71 LEU A CA 1
ATOM 579 C C . LEU A 1 71 ? 9.235 -4.841 -18.711 1.00 84.31 71 LEU A C 1
ATOM 581 O O . LEU A 1 71 ? 9.297 -6.067 -18.674 1.00 84.31 71 LEU A O 1
ATOM 585 N N . ASP A 1 72 ? 10.265 -4.084 -19.103 1.00 84.75 72 ASP A N 1
ATOM 586 C CA . ASP A 1 72 ? 11.538 -4.636 -19.587 1.00 84.75 72 ASP A CA 1
ATOM 587 C C . ASP A 1 72 ? 12.222 -5.505 -18.522 1.00 84.75 72 ASP A C 1
ATOM 589 O O . ASP A 1 72 ? 12.683 -6.612 -18.801 1.00 84.75 72 ASP A O 1
ATOM 593 N N . LEU A 1 73 ? 12.278 -5.030 -17.271 1.00 82.00 73 LEU A N 1
ATOM 594 C CA . LEU A 1 73 ? 12.849 -5.811 -16.172 1.00 82.00 73 LEU A CA 1
ATOM 595 C C . LEU A 1 73 ? 12.028 -7.073 -15.895 1.00 82.00 73 LEU A C 1
ATOM 597 O O . LEU A 1 73 ? 12.608 -8.124 -15.621 1.00 82.00 73 LEU A O 1
ATOM 601 N N . ILE A 1 74 ? 10.698 -6.954 -15.915 1.00 82.94 74 ILE A N 1
ATOM 602 C CA . ILE A 1 74 ? 9.797 -8.071 -15.621 1.00 82.94 74 ILE A CA 1
ATOM 603 C C . ILE A 1 74 ? 9.950 -9.152 -16.692 1.00 82.94 74 ILE A C 1
ATOM 605 O O . ILE A 1 74 ? 10.204 -10.303 -16.343 1.00 82.94 74 ILE A O 1
ATOM 609 N N . SER A 1 75 ? 9.893 -8.772 -17.970 1.00 85.56 75 SER A N 1
ATOM 610 C CA . SER A 1 75 ? 10.058 -9.693 -19.095 1.00 85.56 75 SER A CA 1
ATOM 611 C C . SER A 1 75 ? 11.424 -10.377 -19.078 1.00 85.56 75 SER A C 1
ATOM 613 O O . SER A 1 75 ? 11.495 -11.581 -19.262 1.00 85.56 75 SER A O 1
ATOM 615 N N . ASN A 1 76 ? 12.509 -9.644 -18.809 1.00 87.50 76 ASN A N 1
ATOM 616 C CA . ASN A 1 76 ? 13.857 -10.221 -18.835 1.00 87.50 76 ASN A CA 1
ATOM 617 C C . ASN A 1 76 ? 14.158 -11.172 -17.665 1.00 87.50 76 ASN A C 1
ATOM 619 O O . ASN A 1 76 ? 15.054 -12.004 -17.775 1.00 87.50 76 ASN A O 1
ATOM 623 N N . LYS A 1 77 ? 13.495 -11.007 -16.512 1.00 84.62 77 LYS A N 1
ATOM 624 C CA . LYS A 1 77 ? 13.775 -11.810 -15.307 1.00 84.62 77 LYS A CA 1
ATOM 625 C C . LYS A 1 77 ? 12.777 -12.929 -15.041 1.00 84.62 77 LYS A C 1
ATOM 627 O O . LYS A 1 77 ? 13.135 -13.861 -14.326 1.00 84.62 77 LYS A O 1
ATOM 632 N N . TYR A 1 78 ? 11.547 -12.799 -15.529 1.00 81.56 78 TYR A N 1
ATOM 633 C CA . TYR A 1 78 ? 10.439 -13.682 -15.162 1.00 81.56 78 TYR A CA 1
ATOM 634 C C . TYR A 1 78 ? 9.588 -14.141 -16.357 1.00 81.56 78 TYR A C 1
ATOM 636 O O . TYR A 1 78 ? 8.624 -14.871 -16.132 1.00 81.56 78 TYR A O 1
ATOM 644 N N . GLY A 1 79 ? 9.898 -13.685 -17.577 1.00 68.12 79 GLY A N 1
ATOM 645 C CA . GLY A 1 79 ? 9.212 -14.049 -18.822 1.00 68.12 79 GLY A CA 1
ATOM 646 C C . GLY A 1 79 ? 9.957 -15.093 -19.637 1.00 68.12 79 GLY A C 1
ATOM 647 O O . GLY A 1 79 ? 11.184 -15.240 -19.437 1.00 68.12 79 GLY A O 1
#

Organism: Ascaris lumbricoides (NCBI:txid6252)